Protein AF-A0A0C9X507-F1 (afdb_monomer_lite)

Radius of gyration: 14.82 Å; chains: 1; bounding box: 37×33×47 Å

Structure (mmCIF, N/CA/C/O backbone):
data_AF-A0A0C9X507-F1
#
_entry.id   AF-A0A0C9X507-F1
#
loop_
_atom_site.group_PDB
_atom_site.id
_atom_site.type_symbol
_atom_site.label_atom_id
_atom_site.label_alt_id
_atom_site.label_comp_id
_atom_site.label_asym_id
_atom_site.label_entity_id
_atom_site.label_seq_id
_atom_site.pdbx_PDB_ins_code
_atom_site.Cartn_x
_atom_site.Cartn_y
_atom_site.Cartn_z
_atom_site.occupancy
_atom_site.B_iso_or_equiv
_atom_site.auth_seq_id
_atom_site.auth_comp_id
_atom_site.auth_asym_id
_atom_site.auth_atom_id
_atom_site.pdbx_PDB_model_num
ATOM 1 N N . MET A 1 1 ? 0.681 19.643 5.878 1.00 52.12 1 MET A N 1
ATOM 2 C CA . MET A 1 1 ? 0.151 18.282 5.652 1.00 52.12 1 MET A CA 1
ATOM 3 C C . MET A 1 1 ? 0.446 17.957 4.200 1.00 52.12 1 MET A C 1
ATOM 5 O O . MET A 1 1 ? 0.131 18.793 3.364 1.00 52.12 1 MET A O 1
ATOM 9 N N . VAL A 1 2 ? 1.163 16.869 3.918 1.00 65.19 2 VAL A N 1
ATOM 10 C CA . VAL A 1 2 ? 1.497 16.481 2.538 1.00 65.19 2 VAL A CA 1
ATOM 11 C C . VAL A 1 2 ? 0.284 15.750 1.973 1.00 65.19 2 VAL A C 1
ATOM 13 O O . VAL A 1 2 ? -0.093 14.711 2.503 1.0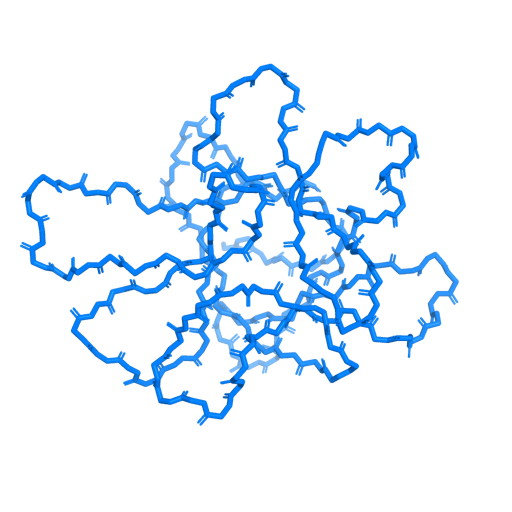0 65.19 2 VAL A O 1
ATOM 16 N N . GLU A 1 3 ? -0.358 16.324 0.962 1.00 80.94 3 GLU A N 1
ATOM 17 C CA . GLU A 1 3 ? -1.454 15.678 0.238 1.00 80.94 3 GLU A CA 1
ATOM 18 C C . GLU A 1 3 ? -0.851 14.776 -0.845 1.00 80.94 3 GLU A C 1
ATOM 20 O O . GLU A 1 3 ? -0.136 15.254 -1.726 1.00 80.94 3 GLU A O 1
ATOM 25 N N . LEU A 1 4 ? -1.094 13.465 -0.756 1.00 89.25 4 LEU A N 1
ATOM 26 C CA . LEU A 1 4 ? -0.641 12.505 -1.764 1.00 89.25 4 LEU A CA 1
ATOM 27 C C . LEU A 1 4 ? -1.614 12.517 -2.946 1.00 89.25 4 LEU A C 1
ATOM 29 O O . LEU A 1 4 ? -2.711 11.968 -2.861 1.00 89.25 4 LEU A O 1
ATOM 33 N N . ASN A 1 5 ? -1.213 13.140 -4.050 1.00 94.44 5 ASN A N 1
ATOM 34 C CA . ASN A 1 5 ? -1.986 13.152 -5.286 1.00 94.44 5 ASN A CA 1
ATOM 35 C C . ASN A 1 5 ? -1.041 13.085 -6.487 1.00 94.44 5 ASN A C 1
ATOM 37 O O . ASN A 1 5 ? -0.355 14.058 -6.802 1.00 94.44 5 ASN A O 1
ATOM 41 N N . GLY A 1 6 ? -0.999 11.934 -7.152 1.00 94.44 6 GLY A N 1
ATOM 42 C CA . GLY A 1 6 ? -0.072 11.710 -8.253 1.00 94.44 6 GLY A CA 1
ATOM 43 C C . GLY A 1 6 ? 0.266 10.244 -8.468 1.00 94.44 6 GLY A C 1
ATOM 44 O O . GLY A 1 6 ? -0.387 9.349 -7.932 1.00 94.44 6 GLY A O 1
ATOM 45 N N . ASN A 1 7 ? 1.298 10.024 -9.276 1.00 95.12 7 ASN A N 1
ATOM 46 C CA . ASN A 1 7 ? 1.821 8.706 -9.607 1.00 95.12 7 ASN A CA 1
ATOM 47 C C . ASN A 1 7 ? 3.096 8.471 -8.802 1.00 95.12 7 ASN A C 1
ATOM 49 O O . ASN A 1 7 ? 4.023 9.272 -8.902 1.00 95.12 7 ASN A O 1
ATOM 53 N N . TYR A 1 8 ? 3.136 7.380 -8.046 1.00 95.75 8 TYR A N 1
ATOM 54 C CA . TYR A 1 8 ? 4.209 7.095 -7.106 1.00 95.75 8 TYR A CA 1
ATOM 55 C C . TYR A 1 8 ? 4.660 5.647 -7.186 1.00 95.75 8 TYR A C 1
ATOM 57 O O . TYR A 1 8 ? 3.901 4.746 -7.543 1.00 95.75 8 TYR A O 1
ATOM 65 N N . THR A 1 9 ? 5.886 5.415 -6.758 1.00 95.75 9 THR A N 1
ATOM 66 C CA . THR A 1 9 ? 6.365 4.098 -6.360 1.00 95.75 9 THR A CA 1
ATOM 67 C C . THR A 1 9 ? 6.244 3.947 -4.845 1.00 95.75 9 THR A C 1
ATOM 69 O O . THR A 1 9 ? 6.382 4.910 -4.089 1.00 95.75 9 THR A O 1
ATOM 72 N N . LEU A 1 10 ? 5.926 2.734 -4.391 1.00 96.31 10 LEU A N 1
ATOM 73 C CA . LEU A 1 10 ? 5.737 2.426 -2.973 1.00 96.31 10 LEU A CA 1
ATOM 74 C C . LEU A 1 10 ? 6.819 1.439 -2.551 1.00 96.31 10 LEU A C 1
ATOM 76 O O . LEU A 1 10 ? 6.717 0.246 -2.839 1.00 96.31 10 LEU A O 1
ATOM 80 N N . ARG A 1 11 ? 7.858 1.925 -1.873 1.00 94.94 11 ARG A N 1
ATOM 81 C CA . ARG A 1 11 ? 8.949 1.093 -1.357 1.00 94.94 11 ARG A CA 1
ATOM 82 C C . ARG A 1 11 ? 8.594 0.556 0.028 1.00 94.94 11 ARG A C 1
ATOM 84 O O . ARG A 1 11 ? 8.349 1.340 0.944 1.00 94.94 11 ARG A O 1
ATOM 91 N N . ALA A 1 12 ? 8.604 -0.762 0.181 1.00 92.62 12 ALA A N 1
ATOM 92 C CA . ALA A 1 12 ? 8.328 -1.433 1.443 1.00 92.62 12 ALA A CA 1
ATOM 93 C C . ALA A 1 12 ? 9.449 -1.196 2.463 1.00 92.62 12 ALA A C 1
ATOM 95 O O . ALA A 1 12 ? 10.635 -1.276 2.124 1.00 92.62 12 ALA A O 1
ATOM 96 N N . SER A 1 13 ? 9.053 -0.959 3.714 1.00 88.62 13 SER A N 1
ATOM 97 C CA . SER A 1 13 ? 9.939 -0.825 4.864 1.00 88.62 13 SER A CA 1
ATOM 98 C C . SER A 1 13 ? 9.283 -1.336 6.164 1.00 88.62 13 SER A C 1
ATOM 100 O O . SER A 1 13 ? 8.060 -1.310 6.305 1.00 88.62 13 SER A O 1
ATOM 102 N N . PRO A 1 14 ? 10.081 -1.763 7.157 1.00 73.88 14 PRO A N 1
ATOM 103 C CA . PRO A 1 14 ? 11.527 -1.967 7.085 1.00 73.88 14 PRO A CA 1
ATOM 104 C C . PRO A 1 14 ? 11.860 -3.237 6.280 1.00 73.88 14 PRO A C 1
ATOM 106 O O . PRO A 1 14 ? 11.426 -4.327 6.633 1.00 73.88 14 PRO A O 1
ATOM 109 N N . VAL A 1 15 ? 12.644 -3.111 5.205 1.00 64.50 15 VAL A N 1
ATOM 110 C CA . VAL A 1 15 ? 13.166 -4.261 4.445 1.00 64.50 15 VAL A CA 1
ATOM 111 C C . VAL A 1 15 ? 14.687 -4.151 4.408 1.00 64.50 15 VAL A C 1
ATOM 113 O O . VAL A 1 15 ? 15.230 -3.128 3.989 1.00 64.50 15 VAL A O 1
ATOM 116 N N . GLY A 1 16 ? 15.381 -5.185 4.888 1.00 48.53 16 GLY A N 1
ATOM 117 C CA . GLY A 1 16 ? 16.842 -5.258 4.852 1.00 48.53 16 GLY A CA 1
ATOM 118 C C . GLY A 1 16 ? 17.344 -5.547 3.436 1.00 48.53 16 GLY A C 1
ATOM 119 O O . GLY A 1 16 ? 16.938 -6.535 2.834 1.00 48.53 16 GLY A O 1
ATOM 120 N N . GLY A 1 17 ? 18.224 -4.699 2.897 1.00 49.25 17 GLY A N 1
ATOM 121 C CA . GLY A 1 17 ? 18.870 -4.924 1.597 1.00 49.25 17 GLY A CA 1
ATOM 122 C C . GLY A 1 17 ? 19.138 -3.649 0.792 1.00 49.25 17 GLY A C 1
ATOM 123 O O . GLY A 1 17 ? 18.455 -2.634 0.937 1.00 49.25 17 GLY A O 1
ATOM 124 N N . VAL A 1 18 ? 20.151 -3.704 -0.077 1.00 47.91 18 VAL A N 1
ATOM 125 C CA . VAL A 1 18 ? 20.507 -2.630 -1.019 1.00 47.91 18 VAL A CA 1
ATOM 126 C C . VAL A 1 18 ? 19.602 -2.741 -2.251 1.00 47.91 18 VAL A C 1
ATOM 128 O O . VAL A 1 18 ? 19.522 -3.807 -2.851 1.00 47.91 18 VAL A O 1
ATOM 131 N N . GLY A 1 19 ? 18.920 -1.655 -2.628 1.00 65.56 19 GLY A N 1
ATOM 132 C CA . GLY A 1 19 ? 18.102 -1.579 -3.852 1.00 65.56 19 GLY A CA 1
ATOM 133 C C . GLY A 1 19 ? 16.601 -1.363 -3.633 1.00 65.56 19 GLY A C 1
ATOM 134 O O . GLY A 1 19 ? 15.947 -0.836 -4.524 1.00 65.56 19 GLY A O 1
ATOM 135 N N . GLY A 1 20 ? 16.078 -1.663 -2.437 1.00 84.00 20 GLY A N 1
ATOM 136 C CA . GLY A 1 20 ? 14.662 -1.471 -2.096 1.00 84.00 20 GLY A CA 1
ATOM 137 C C . GLY A 1 20 ? 13.707 -2.415 -2.840 1.00 84.00 20 GLY A C 1
ATOM 138 O O . GLY A 1 20 ? 13.946 -2.816 -3.975 1.00 84.00 20 GLY A O 1
ATOM 139 N N . MET A 1 21 ? 12.607 -2.779 -2.184 1.00 93.56 21 MET A N 1
ATOM 140 C CA . MET A 1 21 ? 11.561 -3.622 -2.763 1.00 93.56 21 MET A CA 1
ATOM 141 C C . MET A 1 21 ? 10.289 -2.789 -2.895 1.00 93.56 21 MET A C 1
ATOM 143 O O . MET A 1 21 ? 9.874 -2.146 -1.932 1.00 93.56 21 MET A O 1
ATOM 147 N N . PHE A 1 22 ? 9.697 -2.769 -4.084 1.00 96.00 22 PHE A N 1
ATOM 148 C CA . PHE A 1 22 ? 8.588 -1.887 -4.436 1.00 96.00 22 PHE A CA 1
ATOM 149 C C . PHE A 1 22 ? 7.326 -2.688 -4.710 1.00 96.00 22 PHE A C 1
ATOM 151 O O . PHE A 1 22 ? 7.392 -3.744 -5.346 1.00 96.00 22 PHE A O 1
ATOM 158 N N . ALA A 1 23 ? 6.177 -2.178 -4.271 1.00 97.31 23 ALA A N 1
ATOM 159 C CA . ALA A 1 23 ? 4.895 -2.802 -4.554 1.00 97.31 23 ALA A CA 1
ATOM 160 C C . ALA A 1 23 ? 4.688 -2.938 -6.065 1.00 97.31 23 ALA A C 1
ATOM 162 O O . ALA A 1 23 ? 4.813 -1.971 -6.816 1.00 97.31 23 ALA A O 1
ATOM 163 N N . THR A 1 24 ? 4.393 -4.155 -6.500 1.00 96.38 24 THR A N 1
ATOM 164 C CA . THR A 1 24 ? 4.410 -4.590 -7.892 1.00 96.38 24 THR A CA 1
ATOM 165 C C . THR A 1 24 ? 3.116 -5.331 -8.196 1.00 96.38 24 THR A C 1
ATOM 167 O O . THR A 1 24 ? 2.765 -6.306 -7.528 1.00 96.38 24 THR A O 1
ATOM 170 N N . SER A 1 25 ? 2.403 -4.881 -9.224 1.00 95.38 25 SER A N 1
ATOM 171 C CA . SER A 1 25 ? 1.225 -5.583 -9.723 1.00 95.38 25 SER A CA 1
ATOM 172 C C . SER A 1 25 ? 1.613 -6.859 -10.477 1.00 95.38 25 SER A C 1
ATOM 174 O O . SER A 1 25 ? 2.544 -6.871 -11.289 1.00 95.38 25 SER A O 1
ATOM 176 N N . ASN A 1 26 ? 0.845 -7.926 -10.260 1.00 94.31 26 ASN A N 1
ATOM 177 C CA . ASN A 1 26 ? 0.953 -9.189 -10.999 1.00 94.31 26 ASN A CA 1
ATOM 178 C C . ASN A 1 26 ? -0.209 -9.401 -11.988 1.00 94.31 26 ASN A C 1
ATOM 180 O O . ASN A 1 26 ? -0.419 -10.512 -12.469 1.00 94.31 26 ASN A O 1
ATOM 184 N N . GLY A 1 27 ? -0.953 -8.335 -12.302 1.00 89.75 27 GLY A N 1
ATOM 185 C CA . GLY A 1 27 ? -2.181 -8.371 -13.103 1.00 89.75 27 GLY A CA 1
ATOM 186 C C . GLY A 1 27 ? -3.427 -8.151 -12.247 1.00 89.75 27 GLY A C 1
ATOM 187 O O . GLY A 1 27 ? -3.310 -7.987 -11.037 1.00 89.75 27 GLY A O 1
ATOM 188 N N . THR A 1 28 ? -4.609 -8.113 -12.866 1.00 86.56 28 THR A N 1
ATOM 189 C CA . THR A 1 28 ? -5.907 -7.908 -12.190 1.00 86.56 28 THR A CA 1
ATOM 190 C C . THR A 1 28 ? -6.352 -9.174 -11.448 1.00 86.56 28 THR A C 1
ATOM 192 O O . THR A 1 28 ? -6.177 -10.278 -11.966 1.00 86.56 28 THR A O 1
ATOM 195 N N . PHE A 1 29 ? -6.944 -9.029 -10.256 1.00 90.75 29 PHE A N 1
ATOM 196 C CA . PHE A 1 29 ? -7.344 -10.137 -9.371 1.00 90.75 29 PHE A CA 1
ATOM 197 C C . PHE A 1 29 ? -6.169 -11.019 -8.940 1.00 90.75 29 PHE A C 1
ATOM 199 O O . PHE A 1 29 ? -6.311 -12.227 -8.744 1.00 90.75 29 PHE A O 1
ATOM 206 N N . LYS A 1 30 ? -4.980 -10.420 -8.839 1.00 95.12 30 LYS A N 1
ATOM 207 C CA . LYS A 1 30 ? -3.756 -11.086 -8.394 1.00 95.12 30 LYS A CA 1
ATOM 208 C C . LYS A 1 30 ? -3.200 -10.392 -7.166 1.00 95.12 30 LYS A C 1
ATOM 210 O O . LYS A 1 30 ? -3.383 -9.191 -6.985 1.00 95.12 30 LYS A O 1
ATOM 215 N N . ILE A 1 31 ? -2.496 -11.171 -6.355 1.00 97.12 31 ILE A N 1
ATOM 216 C CA . ILE A 1 31 ? -1.781 -10.681 -5.182 1.00 97.12 31 ILE A CA 1
ATOM 217 C C . ILE A 1 31 ? -0.741 -9.650 -5.628 1.00 97.12 31 ILE A C 1
ATOM 219 O O . ILE A 1 31 ? 0.007 -9.874 -6.588 1.00 97.12 31 ILE A O 1
ATOM 223 N N . VAL A 1 32 ? -0.705 -8.519 -4.930 1.00 97.69 32 VAL A N 1
ATOM 224 C CA . VAL A 1 32 ? 0.358 -7.524 -5.045 1.00 97.69 32 VAL A CA 1
ATOM 225 C C . VAL A 1 32 ? 1.572 -8.072 -4.304 1.00 97.69 32 VAL A C 1
ATOM 227 O O . VAL A 1 32 ? 1.477 -8.467 -3.145 1.00 97.69 32 VAL A O 1
ATOM 230 N N . THR A 1 33 ? 2.724 -8.100 -4.963 1.00 96.81 33 THR A N 1
ATOM 231 C CA . THR A 1 33 ? 3.991 -8.513 -4.342 1.00 96.81 33 THR A CA 1
ATOM 232 C C . THR A 1 33 ? 4.948 -7.336 -4.274 1.00 96.81 33 THR A C 1
ATOM 234 O O . THR A 1 33 ? 4.644 -6.250 -4.765 1.00 96.81 33 THR A O 1
ATOM 237 N N . VAL A 1 34 ? 6.119 -7.524 -3.676 1.00 95.75 34 VAL A N 1
ATOM 238 C CA . VAL A 1 34 ? 7.223 -6.576 -3.792 1.00 95.75 34 VAL A CA 1
ATOM 239 C C . VAL A 1 34 ? 8.343 -7.137 -4.658 1.00 95.75 34 VAL A C 1
ATOM 241 O O . VAL A 1 34 ? 8.657 -8.324 -4.610 1.00 95.75 34 VAL A O 1
ATOM 244 N N . ALA A 1 35 ? 8.951 -6.278 -5.471 1.00 94.44 35 ALA A N 1
ATOM 245 C CA . ALA A 1 35 ? 10.078 -6.635 -6.325 1.00 94.44 35 ALA A CA 1
ATOM 246 C C . ALA A 1 35 ? 11.061 -5.467 -6.439 1.00 94.44 35 ALA A C 1
ATOM 248 O O . ALA A 1 35 ? 10.690 -4.310 -6.241 1.00 94.44 35 ALA A O 1
ATOM 249 N N . ALA A 1 36 ? 12.312 -5.757 -6.796 1.00 93.75 36 ALA A N 1
ATOM 250 C CA . ALA A 1 36 ? 13.279 -4.715 -7.127 1.00 93.75 36 ALA A CA 1
ATOM 251 C C . ALA A 1 36 ? 12.783 -3.871 -8.314 1.00 93.75 36 ALA A C 1
ATOM 253 O O . ALA A 1 36 ? 12.041 -4.362 -9.174 1.00 93.75 36 ALA A O 1
ATOM 254 N N . GLN A 1 37 ? 13.198 -2.607 -8.373 1.00 91.56 37 GLN A N 1
ATOM 255 C CA . GLN A 1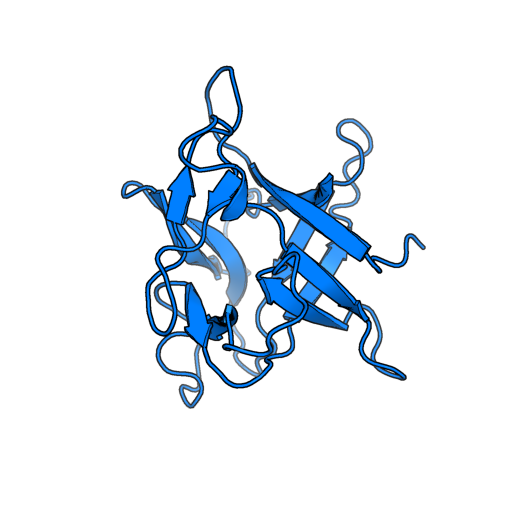 37 ? 12.878 -1.723 -9.492 1.00 91.56 37 GLN A CA 1
ATOM 256 C C . GLN A 1 37 ? 13.879 -1.931 -10.630 1.00 91.56 37 GLN A C 1
ATOM 258 O O . GLN A 1 37 ? 14.977 -1.381 -10.638 1.00 91.56 37 GLN A O 1
ATOM 263 N N . VAL A 1 38 ? 13.495 -2.767 -11.592 1.00 91.88 38 VAL A N 1
ATOM 264 C CA . VAL A 1 38 ? 14.302 -3.145 -12.758 1.00 91.88 38 VAL A CA 1
ATOM 265 C C . VAL A 1 38 ? 13.431 -3.112 -14.018 1.00 91.88 38 VAL A C 1
ATOM 267 O O . VAL A 1 38 ? 12.204 -3.140 -13.903 1.00 91.88 38 VAL A O 1
ATOM 270 N N . PRO A 1 39 ? 14.005 -3.074 -15.237 1.00 91.94 39 PRO A N 1
ATOM 271 C CA . PRO A 1 39 ? 13.211 -2.940 -16.461 1.00 91.94 39 PRO A CA 1
ATOM 272 C C . PRO A 1 39 ? 12.023 -3.924 -16.590 1.00 91.94 39 PRO A C 1
ATOM 274 O O . PRO A 1 39 ? 10.949 -3.479 -16.984 1.00 91.94 39 PRO A O 1
ATOM 277 N N . PRO A 1 40 ? 12.123 -5.211 -16.185 1.00 91.25 40 PRO A N 1
ATOM 278 C CA . PRO A 1 40 ? 10.983 -6.143 -16.231 1.00 91.25 40 PRO A CA 1
ATOM 279 C C . PRO A 1 40 ? 9.818 -5.859 -15.257 1.00 91.25 40 PRO A C 1
ATOM 281 O O . PRO A 1 40 ? 8.746 -6.464 -15.372 1.00 91.25 40 PRO A O 1
ATOM 284 N N . THR A 1 41 ? 10.013 -5.017 -14.243 1.00 90.69 41 THR A N 1
ATOM 285 C CA . THR A 1 41 ? 9.013 -4.715 -13.199 1.00 90.69 41 THR A CA 1
ATOM 286 C C . THR A 1 41 ? 8.573 -3.255 -13.196 1.00 90.69 41 THR A C 1
ATOM 288 O O . THR A 1 41 ? 7.507 -2.962 -12.662 1.00 90.69 41 THR A O 1
ATOM 291 N N . PHE A 1 42 ? 9.331 -2.365 -13.838 1.00 87.31 42 PHE A N 1
ATOM 292 C CA . PHE A 1 42 ? 9.155 -0.913 -13.776 1.00 87.31 42 PHE A CA 1
ATOM 293 C C . PHE A 1 42 ? 7.724 -0.443 -14.079 1.00 87.31 42 PHE A C 1
ATOM 295 O O . PHE A 1 42 ? 7.123 0.278 -13.286 1.00 87.31 42 PHE A O 1
ATOM 302 N N . ASP A 1 43 ? 7.130 -0.914 -15.179 1.00 89.50 43 ASP A N 1
ATOM 303 C CA . ASP A 1 43 ? 5.777 -0.506 -15.590 1.00 89.50 43 ASP A CA 1
ATOM 304 C C . ASP A 1 43 ? 4.660 -1.050 -14.673 1.00 89.50 43 ASP A C 1
ATOM 306 O O . ASP A 1 43 ? 3.504 -0.660 -14.805 1.00 89.50 43 ASP A O 1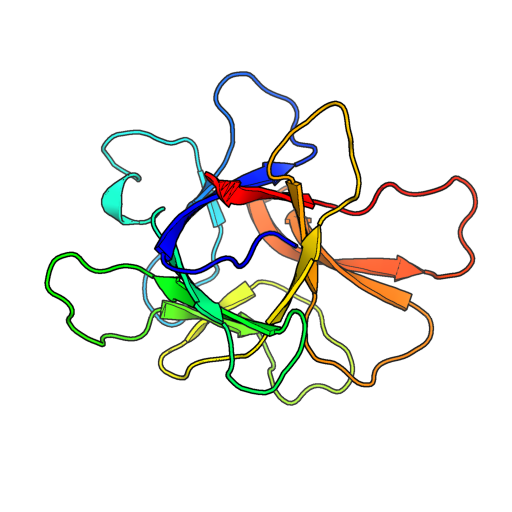
ATOM 310 N N . ARG A 1 44 ? 4.986 -1.944 -13.729 1.00 93.19 44 ARG A N 1
ATOM 311 C CA . ARG A 1 44 ? 4.039 -2.564 -12.784 1.00 93.19 44 ARG A CA 1
ATOM 312 C C . ARG A 1 44 ? 4.161 -2.011 -11.362 1.00 93.19 44 ARG A C 1
ATOM 314 O O . ARG A 1 44 ? 3.483 -2.512 -10.467 1.00 93.19 44 ARG A O 1
ATOM 321 N N . GLN A 1 45 ? 5.038 -1.030 -11.151 1.00 95.50 45 GLN A N 1
ATOM 322 C CA . GLN A 1 45 ? 5.404 -0.495 -9.832 1.00 95.50 45 GLN A CA 1
ATOM 323 C C . GLN A 1 45 ? 4.960 0.950 -9.601 1.00 95.50 45 GLN A C 1
ATOM 325 O O . GLN A 1 45 ? 5.199 1.501 -8.526 1.00 95.50 45 GLN A O 1
ATOM 330 N N . THR A 1 46 ? 4.308 1.556 -10.592 1.00 95.06 46 THR A N 1
ATOM 331 C CA . THR A 1 46 ? 3.780 2.915 -10.498 1.00 95.06 46 THR A CA 1
ATOM 332 C C . THR A 1 46 ? 2.300 2.870 -10.152 1.00 95.06 46 THR A C 1
ATOM 334 O O . THR A 1 46 ? 1.498 2.275 -10.870 1.00 95.06 46 THR A O 1
ATOM 337 N N . TRP A 1 47 ? 1.927 3.538 -9.070 1.00 95.75 47 TRP A N 1
ATOM 338 C CA . TRP A 1 47 ? 0.581 3.564 -8.521 1.00 95.75 47 TRP A CA 1
ATOM 339 C C . TRP A 1 47 ? 0.083 5.003 -8.461 1.00 95.75 47 TRP A C 1
ATOM 341 O O . TRP A 1 47 ? 0.740 5.886 -7.913 1.00 95.75 47 TRP A O 1
ATOM 351 N N . LYS A 1 48 ? -1.099 5.242 -9.014 1.00 95.19 48 LYS A N 1
ATOM 352 C CA . LYS A 1 48 ? -1.838 6.483 -8.851 1.00 95.19 48 LYS A CA 1
ATOM 353 C C . LYS A 1 48 ? -2.484 6.493 -7.467 1.00 95.19 48 LYS A C 1
ATOM 355 O O . LYS A 1 48 ? -3.381 5.695 -7.187 1.00 95.19 48 LYS A O 1
ATOM 360 N N . ILE A 1 49 ? -2.029 7.407 -6.616 1.00 96.75 49 ILE A N 1
ATOM 361 C CA . ILE A 1 49 ? -2.652 7.699 -5.325 1.00 96.75 49 ILE A CA 1
ATOM 362 C C . ILE A 1 49 ? -3.530 8.931 -5.502 1.00 96.75 49 ILE A C 1
ATOM 364 O O . ILE A 1 49 ? -3.089 9.948 -6.038 1.00 96.75 49 ILE A O 1
ATOM 368 N N . THR A 1 50 ? -4.794 8.835 -5.098 1.00 96.00 50 THR A N 1
ATOM 369 C CA . THR A 1 50 ? -5.769 9.924 -5.248 1.00 96.00 50 THR A CA 1
ATOM 370 C C . THR A 1 50 ? -6.520 10.140 -3.936 1.00 96.00 50 THR A C 1
ATOM 372 O O . THR A 1 50 ? -7.053 9.169 -3.394 1.00 96.00 50 THR A O 1
ATOM 375 N N . PRO A 1 51 ? -6.578 11.377 -3.408 1.00 96.94 51 PRO A N 1
ATOM 376 C CA . PRO A 1 51 ? -7.304 11.670 -2.179 1.00 96.94 51 PRO A CA 1
ATOM 377 C C . PRO A 1 51 ? -8.814 11.569 -2.397 1.00 96.94 51 PRO A C 1
ATOM 379 O O . PRO A 1 51 ? -9.353 12.026 -3.411 1.00 96.94 51 PRO A O 1
ATOM 382 N N . ILE A 1 52 ? -9.519 11.019 -1.411 1.00 95.50 52 ILE A N 1
ATOM 383 C CA . ILE A 1 52 ? -10.978 11.020 -1.392 1.00 95.50 52 ILE A CA 1
ATOM 384 C C . ILE A 1 52 ? -11.469 12.359 -0.849 1.00 95.50 52 ILE A C 1
ATOM 386 O O . ILE A 1 52 ? -11.214 12.733 0.299 1.00 95.50 52 ILE A O 1
ATOM 390 N N . LYS A 1 53 ? -12.226 13.089 -1.675 1.00 93.62 53 LYS A N 1
ATOM 391 C CA . LYS A 1 53 ? -12.801 14.381 -1.285 1.00 93.62 53 LYS A CA 1
ATOM 392 C C . LYS A 1 53 ? -13.618 14.243 0.000 1.00 93.62 53 LYS A C 1
ATOM 394 O O . LYS A 1 53 ? -14.435 13.337 0.135 1.00 93.62 53 LYS A O 1
ATOM 399 N N . HIS A 1 54 ? -13.419 15.188 0.917 1.00 92.88 54 HIS A N 1
ATOM 400 C CA . HIS A 1 54 ? -14.117 15.269 2.206 1.00 92.88 54 HIS A CA 1
ATOM 401 C C . HIS A 1 54 ? -13.833 14.123 3.194 1.00 92.88 54 HIS A C 1
ATOM 403 O O . HIS A 1 54 ? -14.482 14.062 4.237 1.00 92.88 54 HIS A O 1
ATOM 409 N N . LYS A 1 55 ? -12.842 13.260 2.929 1.00 94.44 55 LYS A N 1
ATOM 410 C CA . LYS A 1 55 ? -12.353 12.264 3.891 1.00 94.44 55 LYS A CA 1
ATOM 411 C C . LYS A 1 55 ? -10.881 12.519 4.198 1.00 94.44 55 LYS A C 1
ATOM 413 O O . LYS A 1 55 ? -10.026 12.461 3.321 1.00 94.44 55 LYS A O 1
ATOM 418 N N . LYS A 1 56 ? -10.588 12.834 5.459 1.00 93.56 56 LYS A N 1
ATOM 419 C CA . LYS A 1 56 ? -9.218 13.093 5.916 1.00 93.56 56 LYS A CA 1
ATOM 420 C C . LYS A 1 56 ? -8.372 11.821 5.792 1.00 93.56 56 LYS A C 1
ATOM 422 O O . LYS A 1 56 ? -8.856 10.738 6.115 1.00 93.56 56 LYS A O 1
ATOM 427 N N . ASP A 1 57 ? -7.129 11.971 5.334 1.00 95.06 57 ASP A N 1
ATOM 428 C CA . ASP A 1 57 ? -6.123 10.901 5.247 1.00 95.06 57 ASP A CA 1
ATOM 429 C C . ASP A 1 57 ? -6.628 9.630 4.535 1.00 95.06 57 ASP A C 1
ATOM 431 O O . ASP A 1 57 ? -6.215 8.520 4.861 1.00 95.06 57 ASP A O 1
ATOM 435 N N . THR A 1 58 ? -7.569 9.779 3.599 1.00 97.25 58 THR A N 1
ATOM 436 C CA . THR A 1 58 ? -8.228 8.667 2.905 1.00 97.25 58 THR A CA 1
ATOM 437 C C . THR A 1 58 ? -7.962 8.769 1.412 1.00 97.25 58 THR A C 1
ATOM 439 O O . THR A 1 58 ? -8.194 9.818 0.810 1.00 97.25 58 THR A O 1
ATOM 442 N N . TYR A 1 59 ? -7.490 7.680 0.813 1.00 97.81 59 TYR A N 1
ATOM 443 C CA . TYR A 1 59 ? -7.000 7.658 -0.561 1.00 97.81 59 TYR A CA 1
ATOM 444 C C . TYR A 1 59 ? -7.401 6.369 -1.279 1.00 97.81 59 TYR A C 1
ATOM 446 O O . TYR A 1 59 ? -7.666 5.352 -0.642 1.00 97.81 59 TYR A O 1
ATOM 454 N N . THR A 1 60 ? -7.384 6.390 -2.609 1.00 97.12 60 THR A N 1
ATOM 455 C CA . THR A 1 60 ? -7.331 5.175 -3.438 1.00 97.12 60 THR A CA 1
ATOM 456 C C . THR A 1 60 ? -5.901 4.912 -3.885 1.00 97.12 60 THR A C 1
ATOM 458 O O . THR A 1 60 ? -5.165 5.864 -4.145 1.00 97.12 60 THR A O 1
ATOM 461 N N . ILE A 1 61 ? -5.536 3.641 -4.059 1.00 97.38 61 ILE A N 1
ATOM 462 C CA . ILE A 1 61 ? -4.250 3.217 -4.629 1.00 97.38 61 ILE A CA 1
ATOM 463 C C . ILE A 1 61 ? -4.558 2.357 -5.852 1.00 97.38 61 ILE A C 1
ATOM 465 O O . ILE A 1 61 ? -5.059 1.244 -5.708 1.00 97.38 61 ILE A O 1
ATOM 469 N N . VAL A 1 62 ? -4.296 2.878 -7.050 1.00 95.25 62 VAL A N 1
ATOM 470 C CA . VAL A 1 62 ? -4.660 2.234 -8.322 1.00 95.25 62 VAL A CA 1
ATOM 471 C C . VAL A 1 62 ? -3.434 2.112 -9.209 1.00 95.25 62 VAL A C 1
ATOM 473 O O . VAL A 1 62 ? -2.641 3.044 -9.282 1.00 95.25 62 VAL A O 1
ATOM 476 N N . LEU A 1 63 ? -3.250 0.978 -9.883 1.00 93.81 63 LEU A N 1
ATOM 477 C CA . LEU A 1 63 ? -2.148 0.812 -10.831 1.00 93.81 63 LEU A CA 1
ATOM 478 C C . LEU A 1 63 ? -2.201 1.903 -11.913 1.00 93.81 63 LEU A C 1
ATOM 480 O O . LEU A 1 63 ? -3.241 2.137 -12.528 1.00 93.81 63 LEU A O 1
ATOM 484 N N . PHE A 1 64 ? -1.080 2.587 -12.138 1.00 90.31 64 PHE A N 1
ATOM 485 C CA . PHE A 1 64 ? -0.985 3.577 -13.203 1.00 90.31 64 PHE A CA 1
ATOM 486 C C . PHE A 1 64 ? -0.738 2.881 -14.546 1.00 90.31 64 PHE A C 1
ATOM 488 O O . PHE A 1 64 ? 0.263 2.188 -14.722 1.00 90.31 64 PHE A O 1
ATOM 495 N N . HIS A 1 65 ? -1.618 3.127 -15.514 1.00 81.25 65 HIS A N 1
ATOM 496 C CA . HIS A 1 65 ? -1.448 2.704 -16.900 1.00 81.25 65 HIS A CA 1
ATOM 497 C C . HIS A 1 65 ? -1.166 3.930 -17.774 1.00 81.25 65 HIS A C 1
ATOM 499 O O . HIS A 1 65 ? -1.925 4.897 -17.739 1.00 81.25 65 HIS A O 1
ATOM 505 N N . LYS A 1 66 ? -0.086 3.893 -18.569 1.00 71.88 66 LYS A N 1
ATOM 506 C CA . LYS A 1 66 ? 0.323 5.012 -19.448 1.00 71.88 66 LYS A CA 1
ATOM 507 C C . LYS A 1 66 ? -0.772 5.428 -20.437 1.00 71.88 66 LYS A C 1
ATOM 509 O O . LYS A 1 66 ? -0.865 6.607 -20.758 1.00 71.88 66 LYS A O 1
ATOM 514 N N . ASP A 1 67 ? -1.608 4.480 -20.850 1.00 66.88 67 ASP A N 1
ATOM 515 C CA . ASP A 1 67 ? -2.677 4.697 -21.829 1.00 66.88 67 ASP A CA 1
ATOM 516 C C . ASP A 1 67 ? -4.050 4.988 -21.185 1.00 66.88 67 ASP A C 1
ATOM 518 O O . ASP A 1 67 ? -5.065 4.936 -21.873 1.00 66.88 67 ASP A O 1
ATOM 522 N N . ASP A 1 68 ? -4.093 5.259 -19.870 1.00 53.69 68 ASP A N 1
ATOM 523 C CA . ASP A 1 68 ? -5.299 5.581 -19.074 1.00 53.69 68 ASP A CA 1
ATOM 524 C C . ASP A 1 68 ? -6.488 4.628 -19.318 1.00 53.69 68 ASP A C 1
ATOM 526 O O . ASP A 1 68 ? -7.659 4.987 -19.197 1.00 53.69 68 ASP A O 1
ATOM 530 N N . VAL A 1 69 ? -6.193 3.376 -19.684 1.00 55.41 69 VAL A N 1
ATOM 531 C CA . VAL A 1 69 ? -7.212 2.341 -19.826 1.00 55.41 69 VAL A CA 1
ATOM 532 C C . VAL A 1 69 ? -7.564 1.880 -18.418 1.00 55.41 69 VAL A C 1
ATOM 534 O O . VAL A 1 69 ? -6.743 1.274 -17.728 1.00 55.41 69 VAL A O 1
ATOM 537 N N . THR A 1 70 ? -8.785 2.181 -17.980 1.00 52.69 70 THR A N 1
ATOM 538 C CA . THR A 1 70 ? -9.368 1.780 -16.693 1.00 52.69 70 THR A CA 1
ATOM 539 C C . THR A 1 70 ? -9.594 0.262 -16.631 1.00 52.69 70 THR A C 1
ATOM 541 O O . THR A 1 70 ? -10.719 -0.221 -16.570 1.00 52.69 70 THR A O 1
ATOM 544 N N . LEU A 1 71 ? -8.521 -0.530 -16.657 1.00 57.34 71 LEU A N 1
ATOM 545 C CA . LEU A 1 71 ? -8.572 -1.999 -16.610 1.00 57.34 71 LEU A CA 1
ATOM 546 C C . LEU A 1 71 ? -8.536 -2.571 -15.181 1.00 57.34 71 LEU A C 1
ATOM 548 O O . LEU A 1 71 ? -8.270 -3.758 -14.976 1.00 57.34 71 LEU A O 1
ATOM 552 N N . GLY A 1 72 ? -8.864 -1.751 -14.183 1.00 69.94 72 GLY A N 1
ATOM 553 C CA . GLY A 1 72 ? -8.745 -2.136 -12.782 1.00 69.94 72 GLY A CA 1
ATOM 554 C C . GLY A 1 72 ? -7.299 -2.083 -12.300 1.00 69.94 72 GLY A C 1
ATOM 555 O O . GLY A 1 72 ? -6.441 -1.471 -12.926 1.00 69.94 72 GLY A O 1
ATOM 556 N N . GLY A 1 73 ? -7.031 -2.697 -11.152 1.00 87.62 73 GLY A N 1
ATOM 557 C CA . GLY A 1 73 ? -5.729 -2.610 -10.493 1.00 87.62 73 GLY A CA 1
ATOM 558 C C . GLY A 1 73 ? -5.747 -1.811 -9.194 1.00 87.62 73 GLY A C 1
ATOM 559 O O . GLY A 1 73 ? -4.679 -1.416 -8.734 1.00 87.62 73 GLY A O 1
ATOM 560 N N . SER A 1 74 ? -6.917 -1.543 -8.603 1.00 94.25 74 SER A N 1
ATOM 561 C CA . SER A 1 74 ? -6.972 -0.954 -7.261 1.00 94.25 74 SER A CA 1
ATOM 562 C C . SER A 1 74 ? -6.490 -1.963 -6.237 1.00 94.25 74 SER A C 1
ATOM 564 O O . SER A 1 74 ? -6.865 -3.129 -6.315 1.00 94.25 74 SER A O 1
ATOM 566 N N . TRP A 1 75 ? -5.739 -1.519 -5.237 1.00 97.12 75 TRP A N 1
ATOM 567 C CA . TRP A 1 75 ? -5.495 -2.339 -4.054 1.00 97.12 75 TRP A CA 1
ATOM 568 C C . TRP A 1 75 ? -6.814 -2.627 -3.350 1.00 97.12 75 TRP A C 1
ATOM 570 O O . TRP A 1 75 ? -7.605 -1.705 -3.147 1.00 97.12 75 TRP A O 1
ATOM 580 N N . ALA A 1 76 ? -7.016 -3.882 -2.969 1.00 96.06 76 ALA A N 1
ATOM 581 C CA . ALA A 1 76 ? -8.168 -4.372 -2.232 1.00 96.06 76 ALA A CA 1
ATOM 582 C C . ALA A 1 76 ? -7.727 -5.431 -1.215 1.00 96.06 76 ALA A C 1
ATOM 584 O O . ALA A 1 76 ? -6.697 -6.086 -1.389 1.00 96.06 76 ALA A O 1
ATOM 585 N N . LEU A 1 77 ? -8.524 -5.603 -0.163 1.00 94.88 77 LEU A N 1
ATOM 586 C CA . LEU A 1 77 ? -8.404 -6.766 0.711 1.00 94.88 77 LEU A CA 1
ATOM 587 C C . LEU A 1 77 ? -8.893 -8.006 -0.038 1.00 94.88 77 LEU A C 1
ATOM 589 O O . LEU A 1 77 ? -9.944 -7.954 -0.684 1.00 94.88 77 LEU A O 1
ATOM 593 N N . ASP A 1 78 ? -8.172 -9.117 0.084 1.00 86.62 78 ASP A N 1
ATOM 594 C CA . ASP A 1 78 ? -8.792 -10.414 -0.162 1.00 86.62 78 ASP A CA 1
ATOM 595 C C . ASP A 1 78 ? -9.873 -10.625 0.913 1.00 86.62 78 ASP A C 1
ATOM 597 O O . ASP A 1 78 ? -9.622 -10.400 2.095 1.00 86.62 78 ASP A O 1
ATOM 601 N N . GLY A 1 79 ? -11.112 -10.914 0.511 1.00 82.25 79 GLY A N 1
ATOM 602 C CA . GLY A 1 79 ? -12.240 -10.956 1.451 1.00 82.25 79 GLY A CA 1
ATOM 603 C C . GLY A 1 79 ? -12.751 -9.583 1.930 1.00 82.25 79 GLY A C 1
ATOM 604 O O . GLY A 1 79 ? -13.028 -9.403 3.109 1.00 82.25 79 GLY A O 1
ATOM 605 N N . VAL A 1 80 ? -12.955 -8.611 1.027 1.00 75.88 80 VAL A N 1
ATOM 606 C CA . VAL A 1 80 ? -13.497 -7.250 1.311 1.00 75.88 80 VAL A CA 1
ATOM 607 C C . VAL A 1 80 ? -14.659 -7.195 2.325 1.00 75.88 80 VAL A C 1
ATOM 609 O O . VAL A 1 80 ? -14.786 -6.220 3.061 1.00 75.88 80 VAL A O 1
ATOM 612 N N . ASN A 1 81 ? -15.525 -8.213 2.359 1.00 79.31 81 ASN A N 1
ATOM 613 C CA . ASN A 1 81 ? -16.718 -8.245 3.217 1.00 79.31 81 ASN A CA 1
ATOM 614 C C . ASN A 1 81 ? -16.468 -8.798 4.626 1.00 79.31 81 ASN A C 1
ATOM 616 O O . ASN A 1 81 ? -17.403 -8.924 5.421 1.00 79.31 81 ASN A O 1
ATOM 620 N N . GLU A 1 82 ? -15.235 -9.167 4.941 1.00 86.56 82 GLU A N 1
ATOM 621 C CA . GLU A 1 82 ? -14.901 -9.734 6.232 1.00 86.56 82 GLU A CA 1
ATOM 622 C C . GLU A 1 82 ? -14.772 -8.658 7.307 1.00 86.56 82 GLU A C 1
ATOM 624 O O . GLU A 1 82 ? -14.300 -7.543 7.086 1.00 86.56 82 GLU A O 1
ATOM 629 N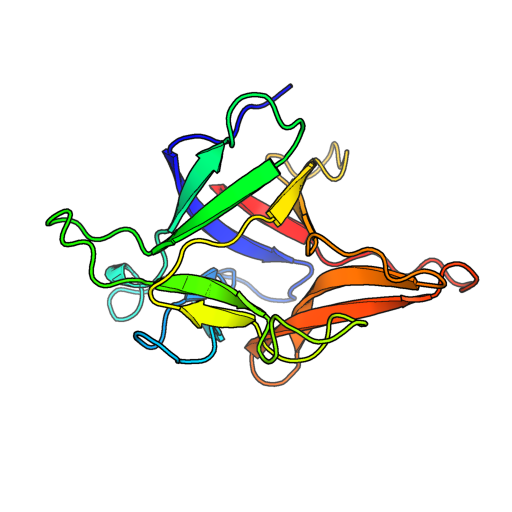 N . ALA A 1 83 ? -15.209 -9.003 8.518 1.00 85.62 83 ALA A N 1
ATOM 630 C CA . ALA A 1 83 ? -15.228 -8.061 9.631 1.00 85.62 83 ALA A CA 1
ATOM 631 C C . ALA A 1 83 ? -13.817 -7.672 10.104 1.00 85.62 83 ALA A C 1
ATOM 633 O O . ALA A 1 83 ? -13.631 -6.573 10.628 1.00 85.62 83 ALA A O 1
ATOM 634 N N . VAL A 1 84 ? -12.840 -8.570 9.938 1.00 90.81 84 VAL A N 1
ATOM 635 C CA . VAL A 1 84 ? -11.457 -8.399 10.391 1.00 90.81 84 VAL A CA 1
ATOM 636 C C . VAL A 1 84 ? -10.526 -8.473 9.181 1.00 90.81 84 VAL A C 1
ATOM 638 O O . VAL A 1 84 ? -10.409 -9.547 8.589 1.00 90.81 84 VAL A O 1
ATOM 641 N N . PRO A 1 85 ? -9.841 -7.371 8.822 1.00 92.88 85 PRO A N 1
ATOM 642 C CA . PRO A 1 85 ? -8.906 -7.367 7.707 1.00 92.88 85 PRO A CA 1
ATOM 643 C C . PRO A 1 85 ? -7.745 -8.320 7.959 1.00 92.88 85 PRO A C 1
ATOM 645 O O . PRO A 1 85 ? -7.078 -8.237 8.994 1.00 92.88 85 PRO A O 1
ATOM 648 N N . HIS A 1 86 ? -7.471 -9.183 6.992 1.00 93.75 86 HIS A N 1
ATOM 649 C CA . HIS A 1 86 ? -6.319 -10.067 7.013 1.00 93.75 86 HIS A CA 1
ATOM 650 C C . HIS A 1 86 ? -5.932 -10.474 5.590 1.00 93.75 86 HIS A C 1
ATOM 652 O O . HIS A 1 86 ? -6.547 -10.041 4.620 1.00 93.75 86 HIS A O 1
ATOM 658 N N . GLY A 1 87 ? -4.885 -11.290 5.483 1.00 94.12 87 GLY A N 1
ATOM 659 C CA . GLY A 1 87 ? -4.481 -11.873 4.212 1.00 94.12 87 GLY A CA 1
ATOM 660 C C . GLY A 1 87 ? -3.744 -10.903 3.282 1.00 94.12 87 GLY A C 1
ATOM 661 O O . GLY A 1 87 ? -3.290 -9.829 3.710 1.00 94.12 87 GLY A O 1
ATOM 662 N N . PRO A 1 88 ? -3.555 -11.322 2.022 1.00 96.50 88 PRO A N 1
ATOM 663 C CA . PRO A 1 88 ? -2.840 -10.544 1.031 1.00 96.50 88 PRO A CA 1
ATOM 664 C C . PRO A 1 88 ? -3.671 -9.378 0.497 1.00 96.50 88 PRO A C 1
ATOM 666 O O . PRO A 1 88 ? -4.901 -9.397 0.459 1.00 96.50 88 PRO A O 1
ATOM 669 N N . ILE A 1 89 ? -2.961 -8.363 0.019 1.00 97.88 89 ILE A N 1
ATOM 670 C CA . ILE A 1 89 ? -3.525 -7.313 -0.816 1.00 97.88 89 ILE A CA 1
ATOM 671 C C . ILE A 1 89 ? -3.577 -7.828 -2.247 1.00 97.88 89 ILE A C 1
ATOM 673 O O . ILE A 1 89 ? -2.566 -8.254 -2.809 1.00 97.88 89 ILE A O 1
ATOM 677 N N . ILE A 1 90 ? -4.755 -7.752 -2.851 1.00 96.38 90 ILE A N 1
ATOM 678 C CA . ILE A 1 90 ? -4.976 -8.097 -4.252 1.00 96.38 90 ILE A CA 1
ATOM 679 C C . ILE A 1 90 ? -5.255 -6.840 -5.071 1.00 96.38 90 ILE A C 1
ATOM 681 O O . ILE A 1 90 ? -5.580 -5.776 -4.544 1.00 96.38 90 ILE A O 1
ATOM 685 N N . THR A 1 91 ? -5.153 -6.967 -6.385 1.00 94.88 91 THR A N 1
ATOM 686 C CA . THR A 1 91 ? -5.693 -5.986 -7.322 1.00 94.88 91 THR A CA 1
ATOM 687 C C . THR A 1 91 ? -7.157 -6.289 -7.643 1.00 94.88 91 THR A C 1
ATOM 689 O O . THR A 1 91 ? -7.525 -7.435 -7.882 1.00 94.88 91 THR A O 1
ATOM 692 N N . ALA A 1 92 ? -7.999 -5.265 -7.728 1.00 92.75 92 ALA A N 1
ATOM 693 C CA . ALA A 1 92 ? -9.413 -5.394 -8.072 1.00 92.75 92 ALA A CA 1
ATOM 694 C C . ALA A 1 92 ? -9.827 -4.402 -9.168 1.00 92.75 92 ALA A C 1
ATOM 696 O O . ALA A 1 92 ? -9.135 -3.414 -9.431 1.00 92.75 92 ALA A O 1
ATOM 697 N N . ALA A 1 93 ? -10.953 -4.686 -9.827 1.00 90.00 93 ALA A N 1
ATOM 698 C CA . ALA A 1 93 ? -11.542 -3.789 -10.823 1.00 90.00 93 ALA A CA 1
ATOM 699 C C . ALA A 1 93 ? -12.182 -2.544 -10.185 1.00 90.00 93 ALA A C 1
ATOM 701 O O . ALA A 1 93 ? -12.097 -1.452 -10.739 1.00 90.00 93 ALA A O 1
ATOM 702 N N . GLU A 1 94 ? -12.795 -2.715 -9.015 1.00 90.56 94 GLU A N 1
ATOM 703 C CA . GLU A 1 94 ? -13.382 -1.637 -8.218 1.00 90.56 94 GLU A CA 1
ATOM 704 C C . GLU A 1 94 ? -12.307 -0.860 -7.456 1.00 90.56 94 GLU A C 1
ATOM 706 O O . GLU A 1 94 ? -11.227 -1.382 -7.190 1.00 90.56 94 GLU A O 1
ATOM 711 N N . THR A 1 95 ? -12.604 0.384 -7.081 1.00 92.31 95 THR A N 1
ATOM 712 C CA . THR A 1 95 ? -11.709 1.220 -6.272 1.00 92.31 95 THR A CA 1
ATOM 713 C C . THR A 1 95 ? -12.014 1.086 -4.789 1.00 92.31 95 THR A C 1
ATOM 715 O O . THR A 1 95 ? -13.164 1.258 -4.385 1.00 92.31 95 THR A O 1
ATOM 718 N N . PHE A 1 96 ? -10.976 0.889 -3.980 1.00 94.75 96 PHE A N 1
ATOM 719 C CA . PHE A 1 96 ? -11.096 0.787 -2.527 1.00 94.75 96 PHE A CA 1
ATOM 720 C C . PHE A 1 96 ? -10.355 1.915 -1.822 1.00 94.75 96 PHE A C 1
ATOM 722 O O . PHE A 1 96 ? -9.330 2.417 -2.291 1.00 94.75 96 PHE A O 1
ATOM 729 N N . GLU A 1 97 ? -10.909 2.308 -0.682 1.00 96.12 97 GLU A N 1
ATOM 730 C CA . GLU A 1 97 ? -10.362 3.353 0.167 1.00 96.12 97 GLU A CA 1
ATOM 731 C C . GLU A 1 97 ? -9.350 2.771 1.156 1.00 96.12 97 GLU A C 1
ATOM 733 O O . GLU A 1 97 ? -9.525 1.673 1.685 1.00 96.12 97 GLU A O 1
ATOM 738 N N . TRP A 1 98 ? -8.315 3.554 1.435 1.00 97.75 98 TRP A N 1
ATOM 739 C CA . TRP A 1 98 ? -7.241 3.243 2.367 1.00 97.75 98 TRP A CA 1
ATOM 740 C C . TRP A 1 98 ? -6.951 4.463 3.230 1.00 97.75 98 TRP A C 1
ATOM 742 O O . TRP A 1 98 ? -6.959 5.593 2.734 1.00 97.75 98 TRP A O 1
ATOM 752 N N . HIS A 1 99 ? -6.643 4.242 4.505 1.00 97.19 99 HIS A N 1
ATOM 753 C CA . HIS A 1 99 ? -6.059 5.282 5.341 1.00 97.19 99 HIS A CA 1
ATOM 754 C C . HIS A 1 99 ? -4.555 5.355 5.085 1.00 97.19 99 HIS A C 1
ATOM 756 O O . HIS A 1 99 ? -3.860 4.352 5.238 1.00 97.19 99 HIS A O 1
ATOM 762 N N . ILE A 1 100 ? -4.052 6.531 4.701 1.00 97.19 100 ILE A N 1
ATOM 763 C CA . ILE A 1 100 ? -2.618 6.769 4.490 1.00 97.19 100 ILE A CA 1
ATOM 764 C C . ILE A 1 100 ? -2.188 7.955 5.345 1.00 97.19 100 ILE A C 1
ATOM 766 O O . ILE A 1 100 ? -2.627 9.084 5.124 1.00 97.19 100 ILE A O 1
ATOM 770 N N . THR A 1 101 ? -1.319 7.698 6.318 1.00 95.12 101 THR A N 1
ATOM 771 C CA . THR A 1 101 ? -0.879 8.689 7.305 1.00 95.12 101 THR A CA 1
ATOM 772 C C . THR A 1 101 ? 0.643 8.748 7.367 1.00 95.12 101 THR A C 1
ATOM 774 O O . THR A 1 101 ? 1.305 7.722 7.219 1.00 95.12 101 THR A O 1
ATOM 777 N N . PRO A 1 102 ? 1.247 9.935 7.549 1.00 93.12 102 PRO A N 1
ATOM 778 C CA . PRO A 1 102 ? 2.692 10.038 7.710 1.00 93.12 102 PRO A CA 1
ATOM 779 C C . PRO A 1 102 ? 3.130 9.336 9.002 1.00 93.12 102 PRO A C 1
ATOM 781 O O . PRO A 1 102 ? 2.488 9.502 10.038 1.00 93.12 102 PRO A O 1
ATOM 784 N N . THR A 1 103 ? 4.252 8.613 8.966 1.00 89.88 103 THR A N 1
ATOM 785 C CA . THR A 1 103 ? 4.782 7.909 10.155 1.00 89.88 103 THR A CA 1
ATOM 786 C C . THR A 1 103 ? 5.280 8.867 11.242 1.00 89.88 103 THR A C 1
ATOM 788 O O . THR A 1 103 ? 5.484 8.464 12.384 1.00 89.88 103 THR A O 1
ATOM 791 N N . GLY A 1 104 ? 5.538 10.130 10.885 1.00 82.44 104 GLY A N 1
ATOM 792 C CA . GLY A 1 104 ? 6.201 11.099 11.758 1.00 82.44 104 GLY A CA 1
ATOM 793 C C . GLY A 1 104 ? 7.708 10.866 11.914 1.00 82.44 104 GLY A C 1
ATOM 794 O O . GLY A 1 104 ? 8.340 11.558 12.708 1.00 82.44 104 GLY A O 1
ATOM 795 N N . ASN A 1 105 ? 8.299 9.929 11.162 1.00 77.44 105 ASN A N 1
ATOM 796 C CA . ASN A 1 105 ? 9.741 9.707 11.159 1.00 77.44 105 ASN A CA 1
ATOM 797 C C . ASN A 1 105 ? 10.464 10.908 10.520 1.00 77.44 105 ASN A C 1
ATOM 799 O O . ASN A 1 105 ? 10.309 11.177 9.329 1.00 77.44 105 ASN A O 1
ATOM 803 N N . ALA A 1 106 ? 11.251 11.628 11.322 1.00 74.25 106 ALA A N 1
ATOM 804 C CA . ALA A 1 106 ? 12.000 12.803 10.878 1.00 74.25 106 ALA A CA 1
ATOM 805 C C . ALA A 1 106 ? 13.276 12.456 10.089 1.00 74.25 106 ALA A C 1
ATOM 807 O O . ALA A 1 106 ? 13.788 13.301 9.358 1.00 74.25 106 ALA A O 1
ATOM 808 N N . GLU A 1 107 ? 13.794 11.233 10.230 1.00 81.31 107 GLU A N 1
ATOM 809 C CA . GLU A 1 107 ? 15.048 10.797 9.605 1.00 81.31 107 GLU A CA 1
ATOM 810 C C . GLU A 1 107 ? 14.840 10.316 8.167 1.00 81.31 107 GLU A C 1
ATOM 812 O O . GLU A 1 107 ? 15.708 10.504 7.315 1.00 81.31 107 GLU A O 1
ATOM 817 N N . ILE A 1 108 ? 13.681 9.709 7.882 1.00 82.50 108 ILE A N 1
ATOM 818 C CA . ILE A 1 108 ? 13.352 9.172 6.559 1.00 82.50 108 ILE A CA 1
ATOM 819 C C . ILE A 1 108 ? 12.136 9.922 5.995 1.00 82.50 108 ILE A C 1
ATOM 821 O O . ILE A 1 108 ? 11.002 9.668 6.422 1.00 82.50 108 ILE A O 1
ATOM 825 N N . PRO A 1 109 ? 12.337 10.825 5.015 1.00 85.31 109 PRO A N 1
ATOM 826 C CA . PRO A 1 109 ? 11.247 11.599 4.438 1.00 85.31 109 PRO A CA 1
ATOM 827 C C . PRO A 1 109 ? 10.282 10.716 3.640 1.00 85.31 109 PRO A C 1
ATOM 829 O O . PRO A 1 109 ? 10.647 9.648 3.139 1.00 85.31 109 PRO A O 1
ATOM 832 N N . ASN A 1 110 ? 9.055 11.216 3.476 1.00 90.12 110 ASN A N 1
ATOM 833 C CA . ASN A 1 110 ? 7.983 10.597 2.688 1.00 90.12 110 ASN A CA 1
ATOM 834 C C . ASN A 1 110 ? 7.646 9.164 3.121 1.00 90.12 110 ASN A C 1
ATOM 836 O O . ASN A 1 110 ? 7.398 8.295 2.287 1.00 90.12 110 ASN A O 1
ATOM 840 N N . THR A 1 111 ? 7.651 8.914 4.428 1.00 92.31 111 THR A N 1
ATOM 841 C CA . THR A 1 111 ? 7.277 7.623 5.004 1.00 92.31 111 THR A CA 1
ATOM 842 C C . THR A 1 111 ? 5.852 7.657 5.536 1.00 92.31 111 THR A C 1
ATOM 844 O O . THR A 1 111 ? 5.476 8.551 6.298 1.00 92.31 111 THR A O 1
ATOM 847 N N . PHE A 1 112 ? 5.063 6.657 5.151 1.00 95.31 112 PHE A N 1
ATOM 848 C CA . PHE A 1 112 ? 3.641 6.577 5.454 1.00 95.31 112 PHE A CA 1
ATOM 849 C C . PHE A 1 112 ? 3.249 5.187 5.951 1.00 95.31 112 PHE A C 1
ATOM 851 O O . PHE A 1 112 ? 3.743 4.173 5.461 1.00 95.31 112 PHE A O 1
ATOM 858 N N . ASN A 1 113 ? 2.325 5.130 6.900 1.00 95.75 113 ASN A N 1
ATOM 859 C CA . ASN A 1 113 ? 1.579 3.919 7.194 1.00 95.75 113 ASN A CA 1
ATOM 860 C C . ASN A 1 113 ? 0.373 3.849 6.253 1.00 95.75 113 ASN A C 1
ATOM 862 O O . ASN A 1 113 ? -0.265 4.864 5.978 1.00 95.75 113 ASN A O 1
ATOM 866 N N . ILE A 1 114 ? 0.060 2.647 5.777 1.00 97.62 114 ILE A N 1
ATOM 867 C CA . ILE A 1 114 ? -1.147 2.372 4.994 1.00 97.62 114 ILE A CA 1
ATOM 868 C C . ILE A 1 114 ? -1.990 1.399 5.810 1.00 97.62 114 ILE A C 1
ATOM 870 O O . ILE A 1 114 ? -1.466 0.405 6.315 1.00 97.62 114 ILE A O 1
ATOM 874 N N . GLN A 1 115 ? -3.276 1.688 5.964 1.00 97.12 115 GLN A N 1
ATOM 875 C CA . GLN A 1 115 ? -4.191 0.914 6.796 1.00 97.12 115 GLN A CA 1
ATOM 876 C C . GLN A 1 115 ? -5.521 0.689 6.067 1.00 97.12 115 GLN A C 1
ATOM 878 O O . GLN A 1 115 ? -5.991 1.589 5.363 1.00 97.12 115 GLN A O 1
ATOM 883 N N . PRO A 1 116 ? -6.152 -0.484 6.231 1.00 96.31 116 PRO A N 1
ATOM 884 C CA . PRO A 1 116 ? -7.487 -0.715 5.699 1.00 96.31 116 PRO A CA 1
ATOM 885 C C . PRO A 1 116 ? -8.524 0.144 6.435 1.00 96.31 116 PRO A C 1
ATOM 887 O O . PRO A 1 116 ? -8.404 0.394 7.636 1.00 96.31 116 PRO A O 1
ATOM 890 N N . ILE A 1 117 ? -9.585 0.546 5.734 1.00 93.75 117 ILE A N 1
ATOM 891 C CA . ILE A 1 117 ? -10.770 1.128 6.375 1.00 93.75 117 ILE A CA 1
ATOM 892 C C . ILE A 1 117 ? -11.548 -0.007 7.049 1.00 93.75 117 ILE A C 1
ATOM 894 O O . ILE A 1 117 ? -12.155 -0.835 6.375 1.00 93.75 117 ILE A O 1
ATOM 898 N N . THR A 1 118 ? -11.533 -0.072 8.381 1.00 92.06 118 THR A N 1
ATOM 899 C CA . THR A 1 118 ? -12.210 -1.136 9.137 1.00 92.06 118 THR A CA 1
ATOM 900 C C . THR A 1 118 ? -12.805 -0.639 10.453 1.00 92.06 118 THR A C 1
ATOM 902 O O . THR A 1 118 ? -12.376 0.369 11.010 1.00 92.06 118 THR A O 1
ATOM 905 N N . LYS A 1 119 ? -13.808 -1.370 10.953 1.00 90.38 119 LYS A N 1
ATOM 906 C CA . LYS A 1 119 ? -14.391 -1.203 12.295 1.00 90.38 119 LYS A CA 1
ATOM 907 C C . LYS A 1 119 ? -13.836 -2.207 13.312 1.00 90.38 119 LYS A C 1
ATOM 909 O O . LYS A 1 119 ? -14.275 -2.192 14.461 1.00 90.38 119 LYS A O 1
ATOM 914 N N . ALA A 1 120 ? -12.935 -3.101 12.899 1.00 90.31 120 ALA A N 1
ATOM 915 C CA . ALA A 1 120 ? -12.322 -4.076 13.790 1.00 90.31 120 ALA A CA 1
ATOM 916 C C . ALA A 1 120 ? -11.543 -3.375 14.914 1.00 90.31 120 ALA A C 1
ATOM 918 O O . ALA A 1 120 ? -10.874 -2.368 14.693 1.00 90.31 120 ALA A O 1
ATOM 919 N N . VAL A 1 121 ? -11.626 -3.929 16.123 1.00 88.69 121 VAL A N 1
ATOM 920 C CA . VAL A 1 121 ? -10.978 -3.402 17.335 1.00 88.69 121 VAL A CA 1
ATOM 921 C C . VAL A 1 121 ? -10.052 -4.453 17.948 1.00 88.69 121 VAL A C 1
ATOM 923 O O . VAL A 1 121 ? -10.086 -5.617 17.557 1.00 88.69 121 VAL A O 1
ATOM 926 N N . GLY A 1 122 ? -9.221 -4.053 18.914 1.00 86.94 122 GLY A N 1
ATOM 927 C CA . GLY A 1 122 ? -8.315 -4.955 19.645 1.00 86.94 122 GLY A CA 1
ATOM 928 C C . GLY A 1 122 ? -6.922 -5.118 19.025 1.00 86.94 122 GLY A C 1
ATOM 929 O O . GLY A 1 122 ? -6.008 -5.589 19.698 1.00 86.94 122 GLY A O 1
ATOM 930 N N . ALA A 1 123 ? -6.732 -4.658 17.789 1.00 91.06 123 ALA A N 1
ATOM 931 C CA . ALA A 1 123 ? -5.444 -4.601 17.112 1.00 91.06 123 ALA A CA 1
ATOM 932 C C . ALA A 1 123 ? -5.391 -3.405 16.153 1.00 91.06 123 ALA A C 1
ATOM 934 O O . ALA A 1 123 ? -6.427 -2.879 15.739 1.00 91.06 123 ALA A O 1
ATOM 935 N N . SER A 1 124 ? -4.178 -3.011 15.787 1.00 92.19 124 SER A N 1
ATOM 936 C CA . SER A 1 124 ? -3.908 -2.117 14.668 1.00 92.19 124 SER A CA 1
ATOM 937 C C . SER A 1 124 ? -3.555 -2.940 13.431 1.00 92.19 124 SER A C 1
ATOM 939 O O . SER A 1 124 ? -2.801 -3.909 13.512 1.00 92.19 124 SER A O 1
ATOM 941 N N . TYR A 1 125 ? -4.084 -2.534 12.280 1.00 95.25 125 TYR A N 1
ATOM 942 C CA . TYR A 1 125 ? -3.898 -3.222 11.003 1.00 95.25 125 TYR A CA 1
ATOM 943 C C . TYR A 1 125 ? -3.094 -2.325 10.074 1.00 95.25 125 TYR A C 1
ATOM 945 O O . TYR A 1 125 ? -3.472 -1.171 9.851 1.00 95.25 125 TYR A O 1
ATOM 953 N N . TYR A 1 126 ? -1.998 -2.850 9.538 1.00 95.94 126 TYR A N 1
ATOM 954 C CA . TYR A 1 126 ? -1.110 -2.121 8.641 1.00 95.94 126 TYR A CA 1
ATOM 955 C C . TYR A 1 126 ? -0.803 -2.950 7.409 1.00 95.94 126 TYR A C 1
ATOM 957 O O . TYR A 1 126 ? -0.617 -4.158 7.499 1.00 95.94 126 TYR A O 1
ATOM 965 N N . VAL A 1 127 ? -0.682 -2.300 6.262 1.00 97.31 127 VAL A N 1
ATOM 966 C CA . VAL A 1 127 ? -0.160 -2.951 5.065 1.00 97.31 127 VAL A CA 1
ATOM 967 C C . VAL A 1 127 ? 1.358 -3.058 5.192 1.00 97.31 127 VAL A C 1
ATOM 969 O O . VAL A 1 127 ? 2.045 -2.054 5.383 1.00 97.31 127 VAL A O 1
ATOM 972 N N . GLY A 1 128 ? 1.887 -4.269 5.068 1.00 95.50 128 GLY A N 1
ATOM 973 C CA . GLY A 1 128 ? 3.318 -4.565 5.076 1.00 95.50 128 GLY A CA 1
ATOM 974 C C . GLY A 1 128 ? 3.651 -5.688 4.103 1.00 95.50 128 GLY A C 1
ATOM 975 O O . GLY A 1 128 ? 2.894 -5.943 3.169 1.00 95.50 128 GLY A O 1
ATOM 976 N N . THR A 1 129 ? 4.776 -6.365 4.326 1.00 95.00 129 THR A N 1
ATOM 977 C CA . THR A 1 129 ? 5.203 -7.513 3.516 1.00 95.00 129 THR A CA 1
ATOM 978 C C . THR A 1 129 ? 5.454 -8.752 4.366 1.00 95.00 129 THR A C 1
ATOM 980 O O . THR A 1 129 ? 5.762 -8.647 5.556 1.00 95.00 129 THR A O 1
ATOM 983 N N . ASP A 1 130 ? 5.311 -9.936 3.784 1.00 92.88 130 ASP A N 1
ATOM 984 C CA . ASP A 1 130 ? 5.681 -11.210 4.408 1.00 92.88 130 ASP A CA 1
ATOM 985 C C . ASP A 1 130 ? 6.979 -11.807 3.835 1.00 92.88 130 ASP A C 1
ATOM 987 O O . ASP A 1 130 ? 7.680 -11.176 3.043 1.00 92.88 130 ASP A O 1
ATOM 991 N N . GLU A 1 131 ? 7.319 -13.013 4.296 1.00 91.12 131 GLU A N 1
ATOM 992 C CA . GLU A 1 131 ? 8.521 -13.753 3.890 1.00 91.12 131 GLU A CA 1
ATOM 993 C C . GLU A 1 131 ? 8.463 -14.228 2.429 1.00 91.12 131 GLU A C 1
ATOM 995 O O . GLU A 1 131 ? 9.499 -14.480 1.814 1.00 91.12 131 GLU A O 1
ATOM 1000 N N . GLU A 1 132 ? 7.266 -14.288 1.844 1.00 92.50 132 GLU A N 1
ATOM 1001 C CA . GLU A 1 132 ? 7.035 -14.649 0.445 1.00 92.50 132 GLU A CA 1
ATOM 1002 C C . GLU A 1 132 ? 7.053 -13.423 -0.485 1.00 92.50 132 GLU A C 1
ATOM 1004 O O . GLU A 1 132 ? 6.792 -13.537 -1.684 1.00 92.50 132 GLU A O 1
ATOM 1009 N N . ASN A 1 133 ? 7.408 -12.244 0.042 1.00 93.81 133 ASN A N 1
ATOM 1010 C CA . ASN A 1 133 ? 7.353 -10.956 -0.652 1.00 93.81 133 ASN A CA 1
ATOM 1011 C C . ASN A 1 133 ? 5.938 -10.566 -1.109 1.00 93.81 133 ASN A C 1
ATOM 1013 O O . ASN A 1 133 ? 5.791 -9.769 -2.040 1.00 93.81 133 ASN A O 1
ATOM 1017 N N . GLN A 1 134 ? 4.892 -11.091 -0.477 1.00 96.06 134 GLN A N 1
ATOM 1018 C CA . GLN A 1 134 ? 3.527 -10.639 -0.710 1.00 96.06 134 GLN A CA 1
ATOM 1019 C C . GLN A 1 134 ? 3.266 -9.363 0.086 1.00 96.06 134 GLN A C 1
ATOM 1021 O O . GLN A 1 134 ? 3.798 -9.171 1.181 1.00 96.06 134 GLN A O 1
ATOM 1026 N N . VAL A 1 135 ? 2.440 -8.476 -0.462 1.00 97.31 135 VAL A N 1
ATOM 1027 C CA . VAL A 1 135 ? 1.888 -7.347 0.286 1.00 97.31 135 VAL A CA 1
ATOM 1028 C C . VAL A 1 135 ? 0.699 -7.869 1.084 1.00 97.31 135 VAL A C 1
ATOM 1030 O O . VAL A 1 135 ? -0.224 -8.434 0.508 1.00 97.31 135 VAL A O 1
ATOM 1033 N N . VAL A 1 136 ? 0.720 -7.697 2.404 1.00 96.88 136 VAL A N 1
ATOM 1034 C CA . VAL A 1 136 ? -0.241 -8.324 3.327 1.00 96.88 136 VAL A CA 1
ATOM 1035 C C . VAL A 1 136 ? -0.686 -7.367 4.425 1.00 96.88 136 VAL A C 1
ATOM 1037 O O . VAL A 1 136 ? 0.003 -6.391 4.736 1.00 96.88 136 VAL A O 1
ATOM 1040 N N . ILE A 1 137 ? -1.804 -7.683 5.076 1.00 96.88 137 ILE A N 1
ATOM 1041 C CA . ILE A 1 137 ? -2.186 -7.051 6.340 1.00 96.88 137 ILE A CA 1
ATOM 1042 C C . ILE A 1 137 ? -1.380 -7.657 7.495 1.00 96.88 137 ILE A C 1
ATOM 1044 O O . ILE A 1 137 ? -1.484 -8.841 7.811 1.00 96.88 137 ILE A O 1
ATOM 1048 N N . LYS A 1 138 ? -0.591 -6.816 8.161 1.00 94.50 138 LYS A N 1
ATOM 1049 C CA . LYS A 1 138 ? 0.069 -7.096 9.436 1.00 94.50 138 LYS A CA 1
ATOM 1050 C C . LYS A 1 138 ? -0.812 -6.619 10.581 1.00 94.50 138 LYS A C 1
ATOM 1052 O O . LYS A 1 138 ? -1.224 -5.459 10.622 1.00 94.50 138 LYS A O 1
ATOM 1057 N N . ILE A 1 139 ? -1.067 -7.529 11.511 1.00 93.44 139 ILE A N 1
ATOM 1058 C CA . ILE A 1 139 ? -1.885 -7.299 12.698 1.00 93.44 139 ILE A CA 1
ATOM 1059 C C . ILE A 1 139 ? -0.934 -7.069 13.872 1.00 93.44 139 ILE A C 1
ATOM 1061 O O . ILE A 1 139 ? -0.116 -7.934 14.173 1.00 93.44 139 ILE A O 1
ATOM 1065 N N . ILE A 1 140 ? -1.026 -5.906 14.512 1.00 90.44 140 ILE A N 1
ATOM 1066 C CA . ILE A 1 140 ? -0.230 -5.548 15.692 1.00 90.44 140 ILE A CA 1
ATOM 1067 C C . ILE A 1 140 ? -1.190 -5.369 16.872 1.00 90.44 140 ILE A C 1
ATOM 1069 O O . ILE A 1 140 ? -2.003 -4.438 16.852 1.00 90.44 140 ILE A O 1
ATOM 1073 N N . PRO A 1 141 ? -1.144 -6.239 17.893 1.00 86.00 141 PRO A N 1
ATOM 1074 C CA . PRO A 1 141 ? -1.999 -6.098 19.066 1.00 86.00 141 PRO A CA 1
ATOM 1075 C C . PRO A 1 141 ? -1.702 -4.805 19.838 1.00 86.00 141 PRO A C 1
ATOM 1077 O O . PRO A 1 141 ? -0.557 -4.378 19.955 1.00 86.00 141 PRO A O 1
ATOM 1080 N N . ILE A 1 142 ? -2.739 -4.185 20.411 1.00 79.94 142 ILE A N 1
ATOM 1081 C CA . ILE A 1 142 ? -2.622 -2.875 21.091 1.00 79.94 142 ILE A CA 1
ATOM 1082 C C . ILE A 1 142 ? -1.790 -2.957 22.392 1.00 79.94 142 ILE A C 1
ATOM 1084 O O . ILE A 1 142 ? -1.302 -1.943 22.882 1.00 79.94 142 ILE A O 1
ATOM 1088 N N . LEU A 1 143 ? -1.620 -4.156 22.957 1.00 70.75 143 LEU A N 1
ATOM 1089 C CA . LEU A 1 143 ? -1.045 -4.392 24.290 1.00 70.75 143 LEU A CA 1
ATOM 1090 C C . LEU A 1 143 ? 0.395 -4.932 24.284 1.00 70.75 143 LEU A C 1
ATOM 1092 O O . LEU A 1 143 ? 0.887 -5.334 25.339 1.00 70.75 143 LEU A O 1
ATOM 1096 N N . GLU A 1 144 ? 1.080 -4.980 23.140 1.00 58.84 144 GLU A N 1
ATOM 1097 C CA . GLU A 1 144 ? 2.381 -5.651 23.082 1.00 58.84 144 GLU A CA 1
ATOM 1098 C C . GLU A 1 144 ? 3.565 -4.768 23.505 1.00 58.84 144 GLU A C 1
ATOM 1100 O O . GLU A 1 144 ? 3.869 -3.727 22.921 1.00 58.84 144 GLU A O 1
ATOM 1105 N N . HIS A 1 145 ? 4.258 -5.253 24.539 1.00 55.25 145 HIS A N 1
ATOM 1106 C CA . HIS A 1 145 ? 5.656 -4.966 24.834 1.00 55.25 145 HIS A CA 1
ATOM 1107 C C . HIS A 1 145 ? 6.490 -6.189 24.412 1.00 55.25 145 HIS A C 1
ATOM 1109 O O . HIS A 1 145 ? 6.153 -7.300 24.828 1.00 55.25 145 HIS A O 1
ATOM 1115 N N . PRO A 1 146 ? 7.600 -6.024 23.669 1.00 65.19 146 PRO A N 1
ATOM 1116 C CA . PRO A 1 146 ? 8.212 -4.767 23.230 1.00 65.19 146 PRO A CA 1
ATOM 1117 C C . PRO A 1 146 ? 7.432 -4.062 22.110 1.00 65.19 146 PRO A C 1
ATOM 1119 O O . PRO A 1 146 ? 6.641 -4.681 21.411 1.00 65.19 146 PRO A O 1
ATOM 1122 N N . VAL A 1 147 ? 7.686 -2.759 21.939 1.00 66.88 147 VAL A N 1
ATOM 1123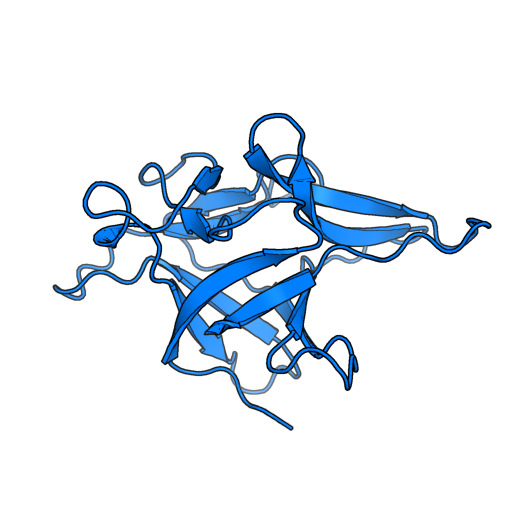 C CA . VAL A 1 147 ? 7.065 -1.939 20.888 1.00 66.88 147 VAL A CA 1
ATOM 1124 C C . VAL A 1 147 ? 7.442 -2.504 19.519 1.00 66.88 147 VAL A C 1
ATOM 1126 O O . VAL A 1 147 ? 8.588 -2.379 19.083 1.00 66.88 147 VAL A O 1
ATOM 1129 N N . ILE A 1 148 ? 6.479 -3.119 18.838 1.00 75.88 148 ILE A N 1
ATOM 1130 C CA . ILE A 1 148 ? 6.637 -3.556 17.452 1.00 75.88 148 ILE A CA 1
ATOM 1131 C C . ILE A 1 148 ? 6.511 -2.322 16.560 1.00 75.88 148 ILE A C 1
ATOM 1133 O O . ILE A 1 148 ? 5.476 -1.655 16.549 1.00 75.88 148 ILE A O 1
ATOM 1137 N N . LEU A 1 149 ? 7.569 -2.006 15.809 1.00 81.50 149 LEU A N 1
ATOM 1138 C CA . LEU A 1 149 ? 7.516 -0.938 14.816 1.00 81.50 149 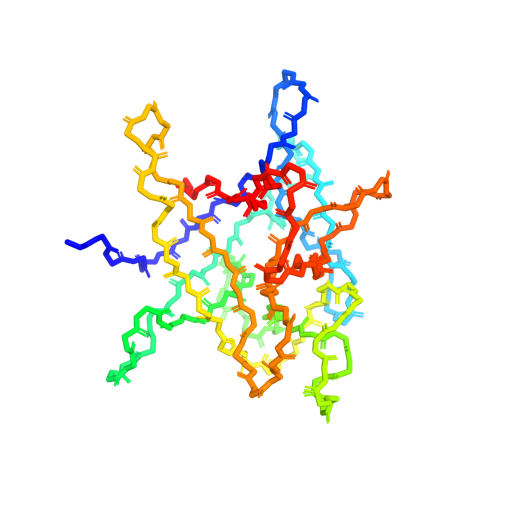LEU A CA 1
ATOM 1139 C C . LEU A 1 149 ? 6.547 -1.355 13.694 1.00 81.50 149 LEU A C 1
ATOM 1141 O O . LEU A 1 149 ? 6.776 -2.395 13.069 1.00 81.50 149 LEU A O 1
ATOM 1145 N N . PRO A 1 150 ? 5.487 -0.578 13.408 1.00 89.06 150 PRO A N 1
ATOM 1146 C CA . PRO A 1 150 ? 4.581 -0.910 12.323 1.00 89.06 150 PRO A CA 1
ATOM 1147 C C . PRO A 1 150 ? 5.300 -0.833 10.972 1.00 89.06 150 PRO A C 1
ATOM 1149 O O . PRO A 1 150 ? 6.197 0.002 10.795 1.00 89.06 150 PRO A O 1
ATOM 1152 N N . PRO A 1 151 ? 4.902 -1.663 9.993 1.00 92.62 151 PRO A N 1
ATOM 1153 C CA . PRO A 1 151 ? 5.412 -1.525 8.642 1.00 92.62 151 PRO A CA 1
ATOM 1154 C C . PRO A 1 151 ? 5.024 -0.154 8.079 1.00 92.62 151 PRO A C 1
ATOM 1156 O O . PRO A 1 151 ? 3.971 0.414 8.399 1.00 92.62 151 PRO A O 1
ATOM 1159 N N . TYR A 1 152 ? 5.892 0.382 7.233 1.00 93.69 152 TYR A N 1
ATOM 1160 C CA . TYR A 1 152 ? 5.693 1.663 6.576 1.00 93.69 152 TYR A CA 1
ATOM 1161 C C . TYR A 1 152 ? 6.193 1.618 5.136 1.00 93.69 152 TYR A C 1
ATOM 1163 O O . TYR A 1 152 ? 7.000 0.780 4.744 1.00 93.69 152 TYR A O 1
ATOM 1171 N N . TRP A 1 153 ? 5.711 2.556 4.339 1.00 95.06 153 TRP A N 1
ATOM 1172 C CA . TRP A 1 153 ? 6.017 2.669 2.926 1.00 95.06 153 TRP A CA 1
ATOM 1173 C C . TRP A 1 153 ? 6.685 4.006 2.671 1.00 95.06 153 TRP A C 1
ATOM 1175 O O . TRP A 1 153 ? 6.195 5.043 3.118 1.00 95.06 153 TRP A O 1
ATOM 1185 N N . GLN A 1 154 ? 7.807 3.990 1.959 1.00 93.81 154 GLN A N 1
ATOM 1186 C CA . GLN A 1 154 ? 8.376 5.212 1.411 1.00 93.81 154 GLN A CA 1
ATOM 1187 C C . GLN A 1 154 ? 7.721 5.471 0.050 1.00 93.81 154 GLN A C 1
ATOM 1189 O O . GLN A 1 154 ? 7.834 4.641 -0.853 1.00 93.81 154 GLN A O 1
ATOM 1194 N N . ILE A 1 155 ? 7.018 6.595 -0.071 1.00 94.00 155 ILE A N 1
ATOM 1195 C CA . ILE A 1 155 ? 6.269 6.972 -1.276 1.00 94.00 155 ILE A CA 1
ATOM 1196 C C . ILE A 1 155 ? 7.106 7.983 -2.067 1.00 94.00 155 ILE A C 1
ATOM 1198 O O . ILE A 1 155 ? 7.482 9.027 -1.526 1.00 94.00 155 ILE A O 1
ATOM 1202 N N . GLN A 1 156 ? 7.448 7.641 -3.312 1.00 90.81 156 GLN A N 1
ATOM 1203 C CA . GLN A 1 156 ? 8.404 8.375 -4.156 1.00 90.81 156 GLN A CA 1
ATOM 1204 C C . GLN A 1 156 ? 7.843 8.653 -5.542 1.00 90.81 156 GLN A C 1
ATOM 1206 O O . GLN A 1 156 ? 7.298 7.701 -6.147 1.00 90.81 156 GLN A O 1
#

Organism: NCBI:txid1095629

InterPro domains:
  IPR019508 Proteinase inhibitor I48, clitocypin [PF10467] (6-154)

pLDDT: mean 88.13, std 11.98, range [47.91, 97.88]

Foldseek 3Di:
DDDQFAKWWWFWPPDDDPQTWTFFAPDAQAFTFTDGCDPVGPQRGIWGWADDPPDPQKTWTARDDPVPPLQWRTWDAPPNPDQDGWDTTGTHSDTAMWRWAAPPDPVAPQKIWIAHPHPDDQWGWTFHADPVRTTIIDTGGPDDPPDDDGMIIRID

Sequence (156 aa):
MVELNGNYTLRASPVGGVGGMFATSNGTFKIVTVAAQVPPTFDRQTWKITPIKHKKDTYTIVLFHKDDVTLGGSWALDGVNEAVPHGPIITAAETFEWHITPTGNAEIPNTFNIQPITKAVGASYYVGTDEENQVVIKIIPILEHPVILPPYWQIQ

Secondary structure (DSSP, 8-state):
-----EEEEEEEES--SSS--EEE--STTSB-EEE--STTTGGGSEEEEEEPTT-TTEEEEEE--TT------EEEETTTT-SS--SBEEEESS--EEEEEE---SSSTTEEEEEE-----SEEEEEEE-TTSBEEEEEEETTPSS-PPPPEEEE-